Protein AF-A0A1Q9W0T7-F1 (afdb_monomer)

Radius of gyration: 31.35 Å; Cα contacts (8 Å, |Δi|>4): 60; chains: 1; bounding box: 51×37×98 Å

pLDDT: mean 74.62, std 9.48, range [43.16, 89.56]

Solvent-accessible surface area (backbone atoms only — not comparable to full-atom values): 6670 Å² total; per-residue (Å²): 130,84,82,61,65,83,76,39,70,40,49,49,52,24,49,52,24,48,52,51,20,51,52,29,49,50,36,50,74,69,55,76,58,60,66,93,80,31,64,77,86,81,61,36,43,68,57,53,20,52,54,27,43,51,50,25,73,68,44,38,96,64,73,76,58,83,75,45,75,64,54,54,50,52,51,53,60,72,64,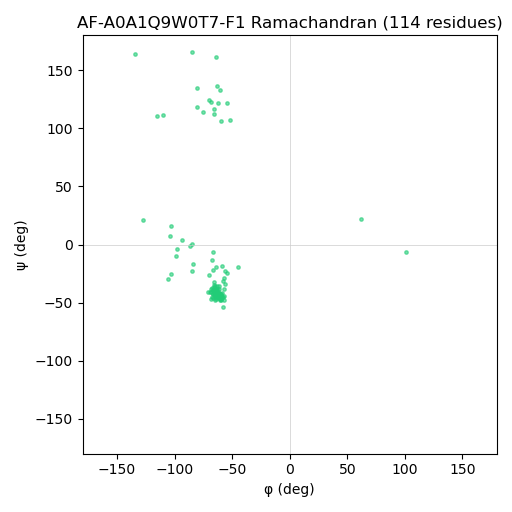54,74,49,75,66,56,51,51,50,53,50,51,53,47,52,53,52,54,51,51,53,54,52,52,52,54,51,52,51,54,52,51,56,68,73,77,108

Secondary structure (DSSP, 8-state):
----GGGSHHHHHHHHHHHHHHHHHHHHHTT-S-GGGS-TTTS-HHHHHHHHHHHHHH--TTTT----HHHHHHHHHHTSPPHHHHHHHHHHHHHHHHHHHHHHHHHHHHHHHH--

Foldseek 3Di:
DPPDCVPDPLVVLLVVLQVLLVVLVVCVVVVVDPCVVPPNPPDRSNVSSVVSNVSSVPRDVCPPPPQDPVNVVVVVVVPDQDPVSVVVVVVVVVVVVVVVVVVVVVVVVVVVVVVD

Sequence (116 aa):
MKDKNFTQGWWIRRAVYAVVTVLLLVAAGFGLINEGQIDAVAASPLLGALVTFLAAAKTNPGSDSTATAADVAAAAQASQPSADDIAQRVVDGINTYGKHAQEAITSVADYYNRNR

Structure (mmCIF, N/CA/C/O backbone):
data_AF-A0A1Q9W0T7-F1
#
_entry.id   AF-A0A1Q9W0T7-F1
#
loop_
_atom_site.group_PDB
_atom_site.id
_atom_site.type_symbol
_atom_site.label_atom_id
_atom_site.label_alt_id
_atom_site.label_comp_id
_atom_site.label_asym_id
_atom_site.label_entity_id
_atom_site.label_seq_id
_atom_site.pdbx_PDB_ins_code
_atom_site.Cartn_x
_atom_site.Cartn_y
_atom_site.Cartn_z
_atom_site.occupancy
_atom_site.B_iso_or_equiv
_atom_site.auth_seq_id
_atom_site.auth_comp_id
_atom_site.auth_asym_id
_atom_site.auth_atom_id
_atom_site.pdbx_PDB_model_num
ATOM 1 N N . MET A 1 1 ? 3.535 -23.071 -7.560 1.00 43.16 1 MET A N 1
ATOM 2 C CA . MET A 1 1 ? 2.364 -22.922 -6.667 1.00 43.16 1 MET A CA 1
ATOM 3 C C . MET A 1 1 ? 2.124 -21.430 -6.515 1.00 43.16 1 MET A C 1
ATOM 5 O O . MET A 1 1 ? 3.084 -20.723 -6.274 1.00 43.16 1 MET A O 1
ATOM 9 N N . LYS A 1 2 ? 0.913 -20.932 -6.795 1.00 50.16 2 LYS A N 1
ATOM 10 C CA . LYS A 1 2 ? 0.582 -19.501 -6.665 1.00 50.16 2 LYS A CA 1
ATOM 11 C C . LYS A 1 2 ? 0.670 -19.149 -5.182 1.00 50.16 2 LYS A C 1
ATOM 13 O O . LYS A 1 2 ? -0.104 -19.721 -4.412 1.00 50.16 2 LYS A O 1
ATOM 18 N N . ASP A 1 3 ? 1.589 -18.270 -4.794 1.00 53.25 3 ASP A N 1
ATOM 19 C CA . ASP A 1 3 ? 1.658 -17.779 -3.421 1.00 53.25 3 ASP A CA 1
ATOM 20 C C . ASP A 1 3 ? 0.328 -17.106 -3.106 1.00 53.25 3 ASP A C 1
ATOM 22 O O . ASP A 1 3 ? -0.051 -16.071 -3.656 1.00 53.25 3 ASP A O 1
ATOM 26 N N . LYS A 1 4 ? -0.465 -17.796 -2.294 1.00 58.41 4 LYS A N 1
ATOM 27 C CA . LYS A 1 4 ? -1.765 -17.328 -1.854 1.00 58.41 4 LYS A CA 1
ATOM 28 C C . LYS A 1 4 ? -1.479 -16.100 -0.992 1.00 58.41 4 LYS A C 1
ATOM 30 O O . LYS A 1 4 ? -0.904 -16.245 0.077 1.00 58.41 4 LYS A O 1
ATOM 35 N N . ASN A 1 5 ? -1.875 -14.9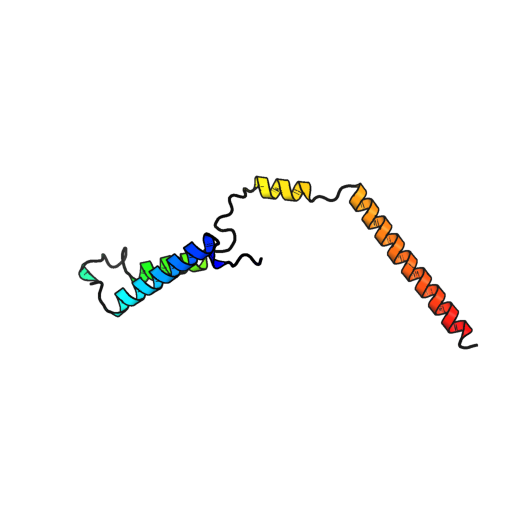09 -1.451 1.00 59.94 5 ASN A N 1
ATOM 36 C CA . ASN A 1 5 ? -1.655 -13.609 -0.785 1.00 59.94 5 ASN A CA 1
ATOM 37 C C . ASN A 1 5 ? -1.957 -13.595 0.735 1.00 59.94 5 ASN A C 1
ATOM 39 O O . ASN A 1 5 ? -1.469 -12.732 1.453 1.00 59.94 5 ASN A O 1
ATOM 43 N N . PHE A 1 6 ? -2.726 -14.572 1.218 1.00 60.09 6 PHE A N 1
ATOM 44 C CA . PHE A 1 6 ? -3.072 -14.847 2.611 1.00 60.09 6 PHE A CA 1
ATOM 45 C C . PHE A 1 6 ? -1.892 -15.110 3.567 1.00 60.09 6 PHE A C 1
ATOM 47 O O . PHE A 1 6 ? -2.085 -14.997 4.773 1.00 60.09 6 PHE A O 1
ATOM 54 N N . THR A 1 7 ? -0.692 -15.445 3.082 1.00 65.06 7 THR A N 1
ATOM 55 C CA . THR A 1 7 ? 0.508 -15.612 3.934 1.00 65.06 7 THR A CA 1
ATOM 56 C C . THR A 1 7 ? 1.423 -14.388 3.971 1.00 65.06 7 THR A C 1
ATOM 58 O O . THR A 1 7 ? 2.410 -14.394 4.703 1.00 65.06 7 THR A O 1
ATOM 61 N N . GLN A 1 8 ? 1.130 -13.329 3.211 1.00 71.44 8 GLN A N 1
ATOM 62 C CA . GLN A 1 8 ? 1.985 -12.141 3.188 1.00 71.44 8 GLN A CA 1
ATOM 63 C C . GLN A 1 8 ? 1.707 -11.229 4.398 1.00 71.44 8 GLN A C 1
ATOM 65 O O . GLN A 1 8 ? 0.555 -10.943 4.724 1.00 71.44 8 GLN A O 1
ATOM 70 N N . GLY A 1 9 ? 2.768 -10.742 5.056 1.00 77.56 9 GLY A N 1
ATOM 71 C CA . GLY A 1 9 ? 2.684 -9.957 6.300 1.00 77.56 9 GLY A CA 1
ATOM 72 C C . GLY A 1 9 ? 1.830 -8.686 6.200 1.00 77.56 9 GLY A C 1
ATOM 73 O O . GLY A 1 9 ? 1.049 -8.390 7.108 1.00 77.56 9 GLY A O 1
ATOM 74 N N . TRP A 1 10 ? 1.888 -7.979 5.067 1.00 77.69 10 TRP A N 1
ATOM 75 C CA . TRP A 1 10 ? 1.040 -6.810 4.805 1.00 77.69 10 TRP A CA 1
ATOM 76 C C . TRP A 1 10 ? -0.450 -7.178 4.754 1.00 77.69 10 TRP A C 1
ATOM 78 O O . TRP A 1 10 ? -1.297 -6.418 5.222 1.00 77.69 10 TRP A O 1
ATOM 88 N N . TRP A 1 11 ? -0.791 -8.360 4.233 1.00 78.94 11 TRP A N 1
ATOM 89 C CA . TRP A 1 11 ? -2.176 -8.818 4.153 1.00 78.94 11 TRP A CA 1
ATOM 90 C C . TRP A 1 11 ? -2.713 -9.162 5.545 1.00 78.94 11 TRP A C 1
ATOM 92 O O . TRP A 1 11 ? -3.824 -8.766 5.893 1.00 78.94 11 TRP A O 1
ATOM 102 N N . ILE A 1 12 ? -1.886 -9.807 6.375 1.00 81.69 12 ILE A N 1
ATOM 103 C CA . ILE A 1 12 ? -2.205 -10.106 7.778 1.00 81.69 12 ILE A CA 1
ATOM 104 C C . ILE A 1 12 ? -2.450 -8.809 8.560 1.00 81.69 12 ILE A C 1
ATOM 106 O O . ILE A 1 12 ? -3.474 -8.688 9.229 1.00 81.69 12 ILE A O 1
ATOM 110 N N . ARG A 1 13 ? -1.573 -7.803 8.433 1.00 79.56 13 ARG A N 1
ATOM 111 C CA . ARG A 1 13 ? -1.763 -6.492 9.084 1.00 79.56 13 ARG A CA 1
ATOM 112 C C . ARG A 1 13 ? -3.055 -5.815 8.646 1.00 79.56 13 ARG A C 1
ATOM 114 O O . ARG A 1 13 ? -3.826 -5.356 9.485 1.00 79.56 13 ARG A O 1
ATOM 121 N N . ARG A 1 14 ? -3.332 -5.813 7.342 1.00 78.12 14 ARG A N 1
ATOM 122 C CA . ARG A 1 14 ? -4.570 -5.263 6.784 1.00 78.12 14 ARG A CA 1
ATOM 123 C C . ARG A 1 14 ? -5.813 -5.966 7.337 1.00 78.12 14 ARG A C 1
ATOM 125 O O . ARG A 1 14 ? -6.780 -5.290 7.679 1.00 78.12 14 ARG A O 1
ATOM 132 N N . ALA A 1 15 ? -5.777 -7.293 7.454 1.00 80.44 15 ALA A N 1
ATOM 133 C CA . ALA A 1 15 ? -6.861 -8.076 8.039 1.00 80.44 15 ALA A CA 1
ATOM 134 C C . ALA A 1 15 ? -7.053 -7.760 9.531 1.00 80.44 15 ALA A C 1
ATOM 136 O O . ALA A 1 15 ? -8.184 -7.545 9.959 1.00 80.44 15 ALA A O 1
ATOM 137 N N . VAL A 1 16 ? -5.968 -7.651 10.308 1.00 86.31 16 VAL A N 1
ATOM 138 C CA . VAL A 1 16 ? -6.027 -7.260 11.727 1.00 86.31 16 VAL A CA 1
ATOM 139 C C . VAL A 1 16 ? -6.657 -5.878 11.887 1.00 86.31 16 VAL A C 1
ATOM 141 O O . VAL A 1 16 ? -7.584 -5.727 12.679 1.00 86.31 16 VAL A O 1
ATOM 144 N N . TYR A 1 17 ? -6.225 -4.885 11.105 1.00 82.88 17 TYR A N 1
ATOM 145 C CA . TYR A 1 17 ? -6.816 -3.549 11.155 1.00 82.88 17 TYR A CA 1
ATOM 146 C C . TYR A 1 17 ? -8.311 -3.566 10.820 1.00 82.88 17 TYR A C 1
ATOM 148 O O . TYR A 1 17 ? -9.093 -2.966 11.550 1.00 82.88 17 TYR A O 1
ATOM 156 N N . ALA A 1 18 ? -8.720 -4.314 9.789 1.00 80.50 18 ALA A N 1
ATOM 157 C CA . ALA A 1 18 ? -10.128 -4.456 9.427 1.00 80.50 18 ALA A CA 1
ATOM 158 C C . ALA A 1 18 ? -10.964 -5.107 10.545 1.00 80.50 18 ALA A C 1
ATOM 160 O O . ALA A 1 18 ? -12.061 -4.637 10.843 1.00 80.50 18 ALA A O 1
ATOM 161 N N . VAL A 1 19 ? -10.442 -6.151 11.200 1.00 87.44 19 VAL A N 1
ATOM 162 C CA . VAL A 1 19 ? -11.117 -6.803 12.336 1.00 87.44 19 VAL A CA 1
ATOM 163 C C . VAL A 1 19 ? -11.269 -5.834 13.508 1.00 87.44 19 VAL A C 1
ATOM 165 O O . VAL A 1 19 ? -12.361 -5.724 14.064 1.00 87.44 19 VAL A O 1
ATOM 168 N N . VAL A 1 20 ? -10.218 -5.085 13.857 1.00 85.19 20 VAL A N 1
ATOM 169 C CA . VAL A 1 20 ? -10.281 -4.090 14.941 1.00 85.19 20 VAL A CA 1
ATOM 170 C C . VAL A 1 20 ? -11.294 -2.987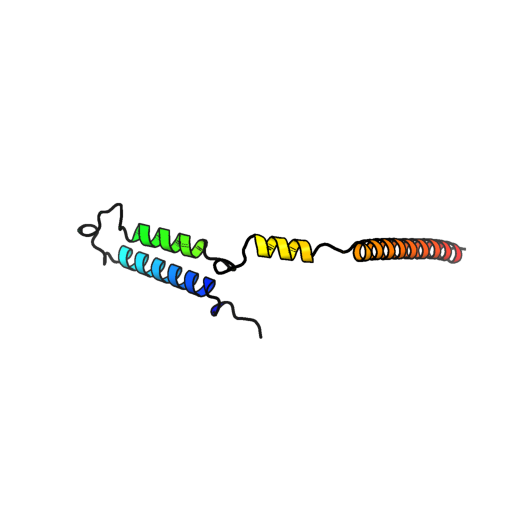 14.621 1.00 85.19 20 VAL A C 1
ATOM 172 O O . VAL A 1 20 ? -12.080 -2.625 15.494 1.00 85.19 20 VAL A O 1
ATOM 175 N N . THR A 1 21 ? -11.348 -2.499 13.377 1.00 80.81 21 THR A N 1
ATOM 176 C CA . THR A 1 21 ? -12.358 -1.518 12.947 1.00 80.81 21 THR A CA 1
ATOM 177 C C . THR A 1 21 ? -13.778 -2.032 13.180 1.00 80.81 21 THR A C 1
ATOM 179 O O . THR A 1 21 ? -14.608 -1.314 13.739 1.00 80.81 21 THR A O 1
ATOM 182 N N . VAL A 1 22 ? -14.063 -3.276 12.780 1.00 85.31 22 VAL A N 1
ATOM 183 C CA . VAL A 1 22 ? -15.391 -3.881 12.960 1.00 85.31 22 VAL A CA 1
ATOM 184 C C . VAL A 1 22 ? -15.727 -4.026 14.443 1.00 85.31 22 VAL A C 1
ATOM 186 O O . VAL A 1 22 ? -16.826 -3.660 14.849 1.00 85.31 22 VAL A O 1
ATOM 189 N N . LEU A 1 23 ? -14.785 -4.496 15.265 1.00 84.25 23 LEU A N 1
ATOM 190 C CA . LEU A 1 23 ? -14.993 -4.629 16.709 1.00 84.25 23 LEU A CA 1
ATOM 191 C C . LEU A 1 23 ? -15.304 -3.284 17.373 1.00 84.25 23 LEU A C 1
ATOM 193 O O . LEU A 1 23 ? -16.219 -3.208 18.190 1.00 84.25 23 LEU A O 1
ATOM 197 N N . LEU A 1 24 ? -14.592 -2.221 16.995 1.00 82.00 24 LEU A N 1
ATOM 198 C CA . LEU A 1 24 ? -14.828 -0.878 17.524 1.00 82.00 24 LEU A CA 1
ATOM 199 C C . LEU A 1 24 ? -16.186 -0.313 17.092 1.00 82.00 24 LEU A C 1
ATOM 201 O O . LEU A 1 24 ? -16.880 0.280 17.916 1.00 82.00 24 LEU A O 1
ATOM 205 N N . LEU A 1 25 ? -16.603 -0.543 15.843 1.00 80.75 25 LEU A N 1
ATOM 206 C CA . LEU A 1 25 ? -17.933 -0.150 15.366 1.00 80.75 25 LEU A CA 1
ATOM 207 C C . LEU A 1 25 ? -19.052 -0.893 16.100 1.00 80.75 25 LEU A C 1
ATOM 209 O O . LEU A 1 25 ? -20.036 -0.272 16.494 1.00 80.75 25 LEU A O 1
ATOM 213 N N . VAL A 1 26 ? -18.898 -2.201 16.315 1.00 83.12 26 VAL A N 1
ATOM 214 C CA . VAL A 1 26 ? -19.865 -3.005 17.077 1.00 83.12 26 VAL A CA 1
ATOM 215 C C . VAL A 1 26 ? -19.924 -2.526 18.527 1.00 83.12 26 VAL A C 1
ATOM 217 O O . VAL A 1 26 ? -21.010 -2.292 19.049 1.00 83.12 26 VAL A O 1
ATOM 220 N N . ALA A 1 27 ? -18.777 -2.311 19.171 1.00 80.31 27 ALA A N 1
ATOM 221 C CA . ALA A 1 27 ? -18.728 -1.837 20.550 1.00 80.31 27 ALA A CA 1
ATOM 222 C C . ALA A 1 27 ? -19.376 -0.451 20.721 1.00 80.31 27 ALA A C 1
ATOM 224 O O . ALA A 1 27 ? -20.089 -0.232 21.702 1.00 80.31 27 ALA A O 1
ATOM 225 N N . ALA A 1 28 ? -19.185 0.450 19.751 1.00 74.12 28 ALA A N 1
ATOM 226 C CA . ALA A 1 28 ? -19.844 1.753 19.727 1.00 74.12 28 ALA A CA 1
ATOM 227 C C . ALA A 1 28 ? -21.359 1.626 19.491 1.00 74.12 28 ALA A C 1
ATOM 229 O O . ALA A 1 28 ? -22.147 2.213 20.224 1.00 74.12 28 ALA A O 1
ATOM 230 N N . GLY A 1 29 ? -21.776 0.825 18.505 1.00 76.31 29 GLY A N 1
ATOM 231 C CA . GLY A 1 29 ? -23.184 0.667 18.131 1.00 76.31 29 GLY A CA 1
ATOM 232 C C . GLY A 1 29 ? -24.046 -0.000 19.207 1.00 76.31 29 GLY A C 1
ATOM 233 O O . GLY A 1 29 ? -25.215 0.344 19.349 1.00 76.31 29 GLY A O 1
ATOM 234 N N . PHE A 1 30 ? -23.474 -0.916 19.993 1.00 80.69 30 PHE A N 1
ATOM 235 C CA . PHE A 1 30 ? -24.161 -1.554 21.123 1.00 80.69 30 PHE A CA 1
ATOM 236 C C . PHE A 1 30 ? -24.062 -0.758 22.433 1.00 80.69 30 PHE A C 1
ATOM 238 O O . PHE A 1 30 ? -24.595 -1.204 23.448 1.00 80.69 30 PHE A O 1
ATOM 245 N N . GLY A 1 31 ? -23.373 0.391 22.445 1.00 68.31 31 GLY A N 1
ATOM 246 C CA . GLY A 1 31 ? -23.185 1.186 23.662 1.00 68.31 31 GLY A CA 1
ATOM 247 C C . GLY A 1 31 ? -22.411 0.447 24.760 1.00 68.31 31 GLY A C 1
ATOM 248 O O . GLY A 1 31 ? -22.517 0.799 25.932 1.00 68.31 31 GLY A O 1
ATOM 249 N N . LEU A 1 32 ? -21.627 -0.579 24.396 1.00 68.69 32 LEU A N 1
ATOM 250 C CA . LEU A 1 32 ? -20.764 -1.327 25.323 1.00 68.69 32 LEU A CA 1
ATOM 251 C C . LEU A 1 32 ? -19.662 -0.438 25.913 1.00 68.69 32 LEU A C 1
ATOM 253 O O . LEU A 1 32 ? -19.071 -0.768 26.939 1.00 68.69 32 LEU A O 1
ATOM 257 N N . ILE A 1 33 ? -19.390 0.685 25.252 1.00 65.00 33 ILE A N 1
ATOM 258 C CA . ILE A 1 33 ? -18.429 1.689 25.668 1.00 65.00 33 ILE A CA 1
ATOM 259 C C . ILE A 1 33 ? -19.208 2.934 26.090 1.00 65.00 33 ILE A C 1
ATOM 261 O O . ILE A 1 33 ? -19.834 3.593 25.264 1.00 65.00 33 ILE A O 1
ATOM 265 N N . ASN A 1 34 ? -19.179 3.237 27.387 1.00 59.81 34 ASN A N 1
ATOM 266 C CA . ASN A 1 34 ? -19.865 4.394 27.946 1.00 59.81 34 ASN A CA 1
ATOM 267 C C . ASN A 1 34 ? -19.014 5.652 27.713 1.00 59.81 34 ASN A C 1
ATOM 269 O O . ASN A 1 34 ? -17.891 5.747 28.212 1.00 59.81 34 ASN A O 1
ATOM 273 N N . GLU A 1 35 ? -19.555 6.613 26.963 1.00 55.53 35 GLU A N 1
ATOM 274 C CA . GLU A 1 35 ? -18.900 7.882 26.613 1.00 55.53 35 GLU A CA 1
ATOM 275 C C . GLU A 1 35 ? -18.419 8.656 27.853 1.00 55.53 35 GLU A C 1
ATOM 277 O O . GLU A 1 35 ? -17.433 9.376 27.779 1.00 55.53 35 GLU A O 1
ATOM 282 N N . GLY A 1 36 ? -19.027 8.438 29.027 1.00 56.97 36 GLY A N 1
ATOM 283 C CA . GLY A 1 36 ? -18.597 9.054 30.288 1.00 56.97 36 GLY A CA 1
ATOM 284 C C . GLY A 1 36 ? -17.236 8.589 30.834 1.00 56.97 36 GLY A C 1
ATOM 285 O O . GLY A 1 36 ? -16.707 9.229 31.738 1.00 56.97 36 GLY A O 1
ATOM 286 N N . GLN A 1 37 ? -16.658 7.496 30.319 1.00 55.91 37 GLN A N 1
ATOM 287 C CA . GLN A 1 37 ? -15.311 7.024 30.695 1.00 55.91 37 GLN A CA 1
ATOM 288 C C . GLN A 1 37 ? -14.226 7.443 29.697 1.00 55.91 37 GLN A C 1
ATOM 290 O O . GLN A 1 37 ? -13.036 7.262 29.955 1.00 55.91 37 GLN A O 1
ATOM 295 N N . ILE A 1 38 ? -14.636 7.980 28.553 1.00 55.09 38 ILE A N 1
ATOM 296 C CA . ILE A 1 38 ? -13.768 8.296 27.435 1.00 55.09 38 ILE A CA 1
ATOM 297 C C . ILE A 1 38 ? -13.793 9.803 27.278 1.00 55.09 38 ILE A C 1
ATOM 299 O O . ILE A 1 38 ? -14.805 10.360 26.875 1.00 55.09 38 ILE A O 1
ATOM 303 N N . ASP A 1 39 ? -12.679 10.464 27.582 1.00 61.38 39 ASP A N 1
ATOM 304 C CA . ASP A 1 39 ? -12.493 11.864 27.209 1.00 61.38 39 ASP A CA 1
ATOM 305 C C . ASP A 1 39 ? -12.777 11.993 25.700 1.00 61.38 39 ASP A C 1
ATOM 307 O O . ASP A 1 39 ? -12.052 11.442 24.859 1.00 61.38 39 ASP A O 1
ATOM 311 N N . ALA A 1 40 ? -13.929 12.594 25.379 1.00 54.34 40 ALA A N 1
ATOM 312 C CA . ALA A 1 40 ? -14.728 12.299 24.183 1.00 54.34 40 ALA A CA 1
ATOM 313 C C . ALA A 1 40 ? -14.043 12.686 22.861 1.00 54.34 40 ALA A C 1
ATOM 315 O O . ALA A 1 40 ? -14.518 12.352 21.774 1.00 54.34 40 ALA A O 1
ATOM 316 N N . VAL A 1 41 ? -12.896 13.357 22.951 1.00 50.62 41 VAL A N 1
ATOM 317 C CA . VAL A 1 41 ? -12.111 13.836 21.815 1.00 50.62 41 VAL A CA 1
ATOM 318 C C . VAL A 1 41 ? -10.877 12.964 21.545 1.00 50.62 41 VAL A C 1
ATOM 320 O O . VAL A 1 41 ? -10.437 12.896 20.400 1.00 50.62 41 VAL A O 1
ATOM 323 N N . ALA A 1 42 ? -10.331 12.255 22.541 1.00 57.12 42 ALA A N 1
ATOM 324 C CA . ALA A 1 42 ? -9.050 11.548 22.399 1.00 57.12 42 ALA A CA 1
ATOM 325 C C . ALA A 1 42 ? -9.174 10.022 22.265 1.00 57.12 42 ALA A C 1
ATOM 327 O O . ALA A 1 42 ? -8.333 9.398 21.620 1.00 57.12 42 ALA A O 1
ATOM 328 N N . ALA A 1 43 ? -10.207 9.410 22.848 1.00 62.38 43 ALA A N 1
ATOM 329 C CA . ALA A 1 43 ? -10.304 7.951 22.939 1.00 62.38 43 ALA A CA 1
ATOM 330 C C . ALA A 1 43 ? -11.629 7.383 22.401 1.00 62.38 43 ALA A C 1
ATOM 332 O O . ALA A 1 43 ? -12.007 6.263 22.741 1.00 62.38 43 ALA A O 1
ATOM 333 N N . SER A 1 44 ? -12.345 8.128 21.547 1.00 70.06 44 SER A N 1
ATOM 334 C CA . SER A 1 44 ? -13.638 7.661 21.041 1.00 70.06 44 SER A CA 1
ATOM 335 C C . SER A 1 44 ? -13.488 6.376 20.202 1.00 70.06 44 SER A C 1
ATOM 337 O O . SER A 1 44 ? -12.594 6.278 19.351 1.00 70.06 44 SER A O 1
ATOM 339 N N . PRO A 1 45 ? -14.371 5.378 20.386 1.00 70.00 45 PRO A N 1
ATOM 340 C CA . PRO A 1 45 ? -14.357 4.149 19.588 1.00 70.00 45 PRO A CA 1
ATOM 341 C C . PRO A 1 45 ? -14.504 4.425 18.090 1.00 70.00 45 PRO A C 1
ATOM 343 O O . PRO A 1 45 ? -13.928 3.721 17.262 1.00 70.00 45 PRO A O 1
ATOM 346 N N . LEU A 1 46 ? -15.229 5.494 17.746 1.00 73.44 46 LEU A N 1
ATOM 347 C CA . LEU A 1 46 ? -15.401 5.961 16.376 1.00 73.44 46 LEU A CA 1
ATOM 348 C C . LEU A 1 46 ? -14.074 6.449 15.772 1.00 73.44 46 LEU A C 1
ATOM 350 O O . LEU A 1 46 ? -13.748 6.094 14.640 1.00 73.44 46 LEU A O 1
ATOM 354 N N . LEU A 1 47 ? -13.279 7.215 16.530 1.00 78.00 47 LEU A N 1
ATOM 355 C CA . LEU A 1 47 ? -11.937 7.634 16.115 1.00 78.00 47 LEU A CA 1
ATOM 356 C C . LEU A 1 47 ? -11.006 6.431 15.965 1.00 78.00 47 LEU A C 1
ATOM 358 O O . LEU A 1 47 ? -10.297 6.332 14.965 1.00 78.00 47 LEU A O 1
ATOM 362 N N . GLY A 1 48 ? -11.052 5.479 16.899 1.00 77.19 48 GLY A N 1
ATOM 363 C CA . GLY A 1 48 ? -10.294 4.233 16.783 1.00 77.19 48 GLY A CA 1
ATOM 364 C C . GLY A 1 48 ? -10.664 3.440 15.522 1.00 77.19 48 GLY A C 1
ATOM 365 O O . GLY A 1 48 ? -9.780 2.950 14.813 1.00 77.19 48 GLY A O 1
ATOM 366 N N . ALA A 1 49 ? -11.956 3.364 15.188 1.00 76.94 49 ALA A N 1
ATOM 367 C CA . ALA A 1 49 ? -12.436 2.718 13.970 1.00 76.94 49 ALA A CA 1
ATOM 368 C C . ALA A 1 49 ? -11.939 3.445 12.709 1.00 76.94 49 ALA A C 1
ATOM 370 O O . ALA A 1 49 ? -11.436 2.803 11.790 1.00 76.94 49 ALA A O 1
ATOM 371 N N . LEU A 1 50 ? -11.996 4.780 12.680 1.00 80.25 50 LEU A N 1
ATOM 372 C CA . LEU A 1 50 ? -11.501 5.581 11.557 1.00 80.25 50 LEU A CA 1
ATOM 373 C C . LEU A 1 50 ? -9.989 5.429 11.350 1.00 80.25 50 LEU A C 1
ATOM 375 O O . LEU A 1 50 ? -9.542 5.230 10.220 1.00 80.25 50 LEU A O 1
ATOM 379 N N . VAL A 1 51 ? -9.196 5.481 12.423 1.00 81.56 51 VAL A N 1
ATOM 380 C CA . VAL A 1 51 ? -7.732 5.340 12.353 1.00 81.56 51 VAL A CA 1
ATOM 381 C C . VAL A 1 51 ? -7.340 3.946 11.867 1.00 81.56 51 VAL A C 1
ATOM 383 O O . VAL A 1 51 ? -6.500 3.813 10.975 1.00 81.56 51 VAL A O 1
ATOM 386 N N . THR A 1 52 ? -7.969 2.901 12.407 1.00 79.94 52 THR A N 1
ATOM 387 C CA . THR A 1 52 ? -7.694 1.513 12.001 1.00 79.94 52 THR A CA 1
ATOM 388 C C . THR A 1 52 ? -8.151 1.238 10.571 1.00 79.94 52 THR A C 1
ATOM 390 O O . THR A 1 52 ? -7.423 0.602 9.811 1.00 79.94 52 THR A O 1
ATOM 393 N N . PHE A 1 53 ? -9.275 1.812 10.145 1.00 76.94 53 PHE A N 1
ATOM 394 C CA . PHE A 1 53 ? -9.722 1.733 8.759 1.00 76.94 53 PHE A CA 1
ATOM 395 C C . PHE A 1 53 ? -8.736 2.412 7.801 1.00 76.94 53 PHE A C 1
ATOM 397 O O . PHE A 1 53 ? -8.374 1.847 6.766 1.00 76.94 53 PHE A O 1
ATOM 404 N N . LEU A 1 54 ? -8.239 3.598 8.163 1.00 78.62 54 LEU A N 1
ATOM 405 C CA . LEU A 1 54 ? -7.251 4.320 7.363 1.00 78.62 54 LEU A CA 1
ATOM 406 C C . LEU A 1 54 ? -5.924 3.548 7.275 1.00 78.62 54 LEU A C 1
ATOM 408 O O . LEU A 1 54 ? -5.315 3.481 6.204 1.00 78.62 54 LEU A O 1
ATOM 412 N N . ALA A 1 55 ? -5.503 2.914 8.374 1.00 78.88 55 ALA A N 1
ATOM 413 C CA . ALA A 1 55 ? -4.341 2.029 8.401 1.00 78.88 55 ALA A CA 1
ATOM 414 C C . ALA A 1 55 ? -4.536 0.807 7.486 1.00 78.88 55 ALA A C 1
ATOM 416 O O . ALA A 1 55 ? -3.642 0.474 6.703 1.00 78.88 55 ALA A O 1
ATOM 417 N N . ALA A 1 56 ? -5.717 0.183 7.501 1.00 75.12 56 ALA A N 1
ATOM 418 C CA . ALA A 1 56 ? -6.055 -0.917 6.598 1.00 75.12 56 ALA A CA 1
ATOM 419 C C . ALA A 1 56 ? -6.018 -0.479 5.124 1.00 75.12 56 ALA A C 1
ATOM 421 O O . ALA A 1 56 ? -5.455 -1.181 4.282 1.00 75.12 56 ALA A O 1
ATOM 422 N N . ALA A 1 57 ? -6.571 0.697 4.812 1.00 76.69 57 ALA A N 1
ATOM 423 C CA . ALA A 1 57 ? -6.593 1.248 3.460 1.00 76.69 57 ALA A CA 1
ATOM 424 C C . ALA A 1 57 ? -5.184 1.567 2.930 1.00 76.69 57 ALA A C 1
ATOM 426 O O . ALA A 1 57 ? -4.908 1.370 1.745 1.00 76.69 57 ALA A O 1
ATOM 427 N N . LYS A 1 58 ? -4.278 2.025 3.804 1.00 80.31 58 LYS A N 1
ATOM 428 C CA . LYS A 1 58 ? -2.885 2.329 3.444 1.00 80.31 58 LYS A CA 1
ATOM 429 C C . LYS A 1 58 ? -1.943 1.129 3.453 1.00 80.31 58 LYS A C 1
ATOM 431 O O . LYS A 1 58 ? -0.876 1.215 2.848 1.00 80.31 58 LYS A O 1
ATOM 436 N N . THR A 1 59 ? -2.323 0.020 4.082 1.00 78.69 59 THR A N 1
ATOM 437 C CA . THR A 1 59 ? -1.517 -1.204 4.078 1.00 78.69 59 THR A CA 1
ATOM 438 C C . THR A 1 59 ? -1.635 -1.898 2.722 1.00 78.69 59 THR A C 1
ATOM 440 O O . THR A 1 59 ? -2.710 -2.370 2.339 1.00 78.69 59 THR A O 1
ATOM 443 N N . ASN A 1 60 ? -0.523 -1.959 1.991 1.00 76.50 60 ASN A N 1
ATOM 444 C CA . ASN A 1 60 ? -0.472 -2.425 0.606 1.00 76.50 60 ASN A CA 1
ATOM 445 C C . ASN A 1 60 ? 0.705 -3.395 0.380 1.00 76.50 60 ASN A C 1
ATOM 447 O O . ASN A 1 60 ? 1.625 -3.439 1.205 1.00 76.50 60 ASN A O 1
ATOM 451 N N . PRO A 1 61 ? 0.703 -4.166 -0.727 1.00 63.41 61 PRO A N 1
ATOM 452 C CA . PRO A 1 61 ? 1.855 -4.973 -1.120 1.00 63.41 61 PRO A CA 1
ATOM 453 C C . PRO A 1 61 ? 3.104 -4.088 -1.210 1.00 63.41 61 PRO A C 1
ATOM 455 O O . PRO A 1 61 ? 3.102 -3.092 -1.928 1.00 63.41 61 PRO A O 1
ATOM 458 N N . GLY A 1 62 ? 4.147 -4.418 -0.447 1.00 66.56 62 GLY A N 1
ATOM 459 C CA . GLY A 1 62 ? 5.363 -3.602 -0.343 1.00 66.56 62 GLY A CA 1
ATOM 460 C C . GLY A 1 62 ? 5.465 -2.722 0.908 1.00 66.56 62 GLY A C 1
ATOM 461 O O . GLY A 1 62 ? 6.547 -2.204 1.161 1.00 66.56 62 GLY A O 1
ATOM 462 N N . SER A 1 63 ? 4.425 -2.629 1.754 1.00 64.81 63 SER A N 1
ATOM 463 C CA . SER A 1 63 ? 4.537 -2.010 3.096 1.00 64.81 63 SER A CA 1
ATOM 464 C C . SER A 1 63 ? 5.621 -2.649 3.972 1.00 64.81 63 SER A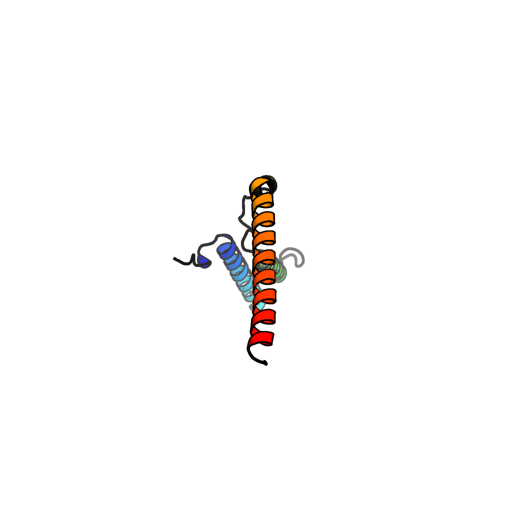 C 1
ATOM 466 O O . SER A 1 63 ? 6.114 -2.010 4.897 1.00 64.81 63 SER A O 1
ATOM 468 N N . ASP A 1 64 ? 5.987 -3.894 3.667 1.00 63.41 64 ASP A N 1
ATOM 469 C CA . ASP A 1 64 ? 6.970 -4.690 4.405 1.00 63.41 64 ASP A CA 1
ATOM 470 C C . ASP A 1 64 ? 8.315 -4.770 3.666 1.00 63.41 64 ASP A C 1
ATOM 472 O O . ASP A 1 64 ? 9.194 -5.534 4.057 1.00 63.41 64 ASP A O 1
ATOM 476 N N . SER A 1 65 ? 8.469 -4.021 2.569 1.00 65.19 65 SER A N 1
ATOM 477 C CA . SER A 1 65 ? 9.706 -4.004 1.797 1.00 65.19 65 SER A CA 1
ATOM 478 C C . SER A 1 65 ? 10.815 -3.335 2.603 1.00 65.19 65 SER A C 1
ATOM 480 O O . SER A 1 65 ? 10.697 -2.176 2.995 1.00 65.19 65 SER A O 1
ATOM 482 N N . THR A 1 66 ? 11.916 -4.053 2.814 1.00 71.44 66 THR A N 1
ATOM 483 C CA . THR A 1 66 ? 13.159 -3.493 3.364 1.00 71.44 66 THR A CA 1
ATOM 484 C C . THR A 1 66 ? 14.034 -2.864 2.284 1.00 71.44 66 THR A C 1
ATOM 486 O O . THR A 1 66 ? 15.127 -2.400 2.596 1.00 71.44 66 THR A O 1
ATOM 489 N N . ALA A 1 67 ? 13.590 -2.885 1.020 1.00 72.69 67 ALA A N 1
ATOM 490 C CA . ALA A 1 67 ? 14.345 -2.320 -0.086 1.00 72.69 67 ALA A CA 1
ATOM 491 C C . ALA A 1 67 ? 14.531 -0.819 0.138 1.00 72.69 67 ALA A C 1
ATOM 493 O O . ALA A 1 67 ? 13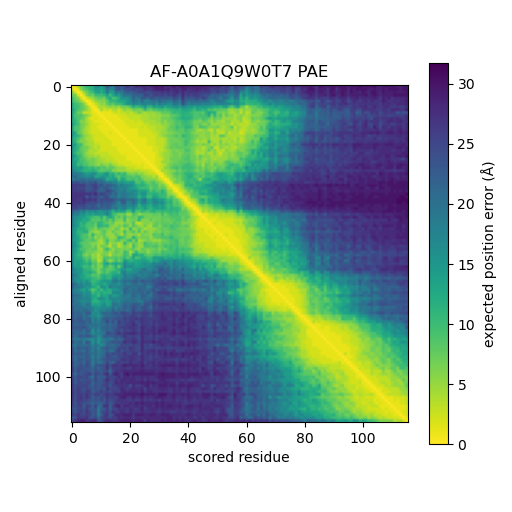.575 -0.053 0.285 1.00 72.69 67 ALA A O 1
ATOM 494 N N . THR A 1 68 ? 15.787 -0.414 0.174 1.00 70.38 68 THR A N 1
ATOM 495 C CA . THR A 1 68 ? 16.202 0.969 0.334 1.00 70.38 68 THR A CA 1
ATOM 496 C C . THR A 1 68 ? 16.225 1.675 -1.019 1.00 70.38 68 THR A C 1
ATOM 498 O O . THR A 1 68 ? 16.229 1.051 -2.082 1.00 70.38 68 THR A O 1
ATOM 501 N N . ALA A 1 69 ? 16.298 3.008 -1.004 1.00 75.44 69 ALA A N 1
ATOM 502 C CA . ALA A 1 69 ? 16.513 3.777 -2.230 1.00 75.44 69 ALA A CA 1
ATOM 503 C C . ALA A 1 69 ? 17.810 3.363 -2.958 1.00 75.44 69 ALA A C 1
ATOM 505 O O . ALA A 1 69 ? 17.872 3.433 -4.184 1.00 75.44 69 ALA A O 1
ATOM 506 N N . ALA A 1 70 ? 18.819 2.888 -2.217 1.00 70.38 70 ALA A N 1
ATOM 507 C CA . ALA A 1 70 ? 20.061 2.375 -2.782 1.00 70.38 70 ALA A CA 1
ATOM 508 C C . ALA A 1 70 ? 19.846 1.063 -3.553 1.00 70.38 70 ALA A C 1
ATOM 510 O O . ALA A 1 70 ? 20.415 0.905 -4.628 1.00 70.38 70 ALA A O 1
ATOM 511 N N . ASP A 1 71 ? 18.974 0.174 -3.070 1.00 75.81 71 ASP A N 1
ATOM 512 C CA . ASP A 1 71 ? 18.646 -1.081 -3.760 1.00 75.81 71 ASP A CA 1
ATOM 513 C C . ASP A 1 71 ? 17.901 -0.817 -5.075 1.00 75.81 71 ASP A C 1
ATOM 515 O O . ASP A 1 71 ? 18.185 -1.438 -6.100 1.00 75.81 71 ASP A O 1
ATOM 519 N N . VAL A 1 72 ? 16.993 0.166 -5.076 1.00 77.62 72 VAL A N 1
ATOM 520 C CA . VAL A 1 72 ? 16.294 0.610 -6.294 1.00 77.62 72 VAL A CA 1
ATOM 521 C C . VAL A 1 72 ? 17.274 1.238 -7.288 1.00 77.62 72 VAL A C 1
ATOM 523 O O . VAL A 1 72 ? 17.215 0.939 -8.481 1.00 77.62 72 VAL A O 1
ATOM 526 N N . ALA A 1 73 ? 18.202 2.073 -6.814 1.00 74.62 73 ALA A N 1
ATOM 527 C CA . AL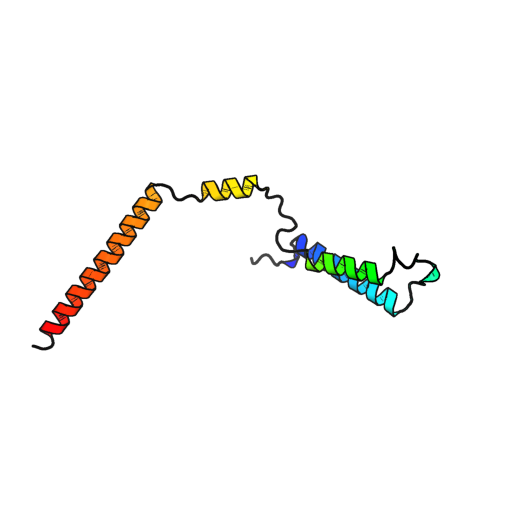A A 1 73 ? 19.224 2.686 -7.658 1.00 74.62 73 ALA A CA 1
ATOM 528 C C . ALA A 1 73 ? 20.197 1.647 -8.242 1.00 74.62 73 ALA A C 1
ATOM 530 O O . ALA A 1 73 ? 20.519 1.713 -9.428 1.00 74.62 73 ALA A O 1
ATOM 531 N N . ALA A 1 74 ? 20.615 0.660 -7.447 1.00 75.38 74 ALA A N 1
ATOM 532 C CA . ALA A 1 74 ? 21.477 -0.429 -7.894 1.00 75.38 74 ALA A CA 1
ATOM 533 C C . ALA A 1 74 ? 20.781 -1.306 -8.947 1.00 75.38 74 ALA A C 1
ATOM 535 O O . ALA A 1 74 ? 21.376 -1.617 -9.977 1.00 75.38 74 ALA A O 1
ATOM 536 N N . ALA A 1 75 ? 19.501 -1.640 -8.748 1.00 76.69 75 ALA A N 1
ATOM 537 C CA . ALA A 1 75 ? 18.714 -2.374 -9.738 1.00 76.69 75 ALA A CA 1
ATOM 538 C C . ALA A 1 75 ? 18.521 -1.574 -11.040 1.00 76.69 75 ALA A C 1
ATOM 540 O O . ALA A 1 75 ? 18.599 -2.141 -12.131 1.00 76.69 75 ALA A O 1
ATOM 541 N N . ALA A 1 76 ? 18.315 -0.257 -10.945 1.00 76.56 76 ALA A N 1
ATOM 542 C CA . ALA A 1 76 ? 18.204 0.619 -12.109 1.00 76.56 76 ALA A CA 1
ATOM 543 C C . ALA A 1 76 ? 19.521 0.711 -12.897 1.00 76.56 76 ALA A C 1
ATOM 545 O O . ALA A 1 76 ? 19.498 0.685 -14.126 1.00 76.56 76 ALA A O 1
ATOM 546 N N . GLN A 1 77 ? 20.663 0.764 -12.206 1.00 72.69 77 GLN A N 1
ATOM 547 C CA . GLN A 1 77 ? 21.987 0.741 -12.836 1.00 72.69 77 GLN A CA 1
ATOM 548 C C . GLN A 1 77 ? 22.299 -0.619 -13.470 1.00 72.69 77 GLN A C 1
ATOM 550 O O . GLN A 1 77 ? 22.793 -0.664 -14.591 1.00 72.69 77 GLN A O 1
ATOM 555 N N . ALA A 1 78 ? 21.940 -1.722 -12.809 1.00 74.69 78 ALA A N 1
ATOM 556 C CA . ALA A 1 78 ? 22.092 -3.072 -13.355 1.00 74.69 78 ALA A CA 1
ATOM 557 C C . ALA A 1 78 ? 21.179 -3.344 -14.567 1.00 74.69 78 ALA A C 1
ATOM 559 O O . ALA A 1 78 ? 21.461 -4.236 -15.360 1.00 74.69 78 ALA A O 1
ATOM 560 N N . SER A 1 79 ? 20.096 -2.576 -14.714 1.00 70.56 79 SER A N 1
ATOM 561 C CA . SER A 1 79 ? 19.154 -2.675 -15.836 1.00 70.56 79 SER A CA 1
ATOM 562 C C . SER A 1 79 ? 19.480 -1.717 -16.987 1.00 70.56 79 SER A C 1
ATOM 564 O O . SER A 1 79 ? 18.702 -1.636 -17.941 1.00 70.56 79 SER A O 1
ATOM 566 N N . GLN A 1 80 ? 20.584 -0.962 -16.915 1.00 76.38 80 GLN A N 1
ATOM 567 C CA . GLN A 1 80 ? 20.996 -0.147 -18.051 1.00 76.38 80 GLN A CA 1
ATOM 568 C C . GLN A 1 80 ? 21.484 -1.060 -19.181 1.00 76.38 80 GLN A C 1
ATOM 570 O O . GLN A 1 80 ? 22.377 -1.877 -18.952 1.00 76.38 80 GLN A O 1
ATOM 575 N N . PRO A 1 81 ? 20.908 -0.944 -20.392 1.00 74.31 81 PRO A N 1
ATOM 576 C CA . PRO A 1 81 ? 21.381 -1.715 -21.528 1.00 74.31 81 PRO A CA 1
ATOM 577 C C . PRO A 1 81 ? 22.839 -1.348 -21.793 1.00 74.31 81 PRO A C 1
ATOM 579 O O . PRO A 1 81 ? 23.199 -0.166 -21.810 1.00 74.31 81 PRO A O 1
ATOM 582 N N . SER A 1 82 ? 23.676 -2.361 -21.986 1.00 80.88 82 SER A N 1
ATOM 583 C CA . SER A 1 82 ? 25.063 -2.144 -22.377 1.00 80.88 82 SER A CA 1
ATOM 584 C C . SER A 1 82 ? 25.129 -1.483 -23.760 1.00 80.88 82 SER A C 1
ATOM 586 O O . SER A 1 82 ? 24.167 -1.511 -24.534 1.00 80.88 82 SER A O 1
ATOM 588 N N . ALA A 1 83 ? 26.273 -0.883 -24.099 1.00 77.25 83 ALA A N 1
ATOM 589 C CA . ALA A 1 83 ? 26.483 -0.339 -25.443 1.00 77.25 83 ALA A CA 1
ATOM 590 C C . ALA A 1 83 ? 26.278 -1.414 -26.529 1.00 77.25 83 ALA A C 1
ATOM 592 O O . ALA A 1 83 ? 25.732 -1.114 -27.591 1.00 77.25 83 ALA A O 1
ATOM 593 N N . ASP A 1 84 ? 26.631 -2.665 -26.221 1.00 82.12 84 ASP A N 1
ATOM 594 C CA . ASP A 1 84 ? 26.438 -3.816 -27.101 1.00 82.12 84 ASP A CA 1
ATOM 595 C C . ASP A 1 84 ? 24.951 -4.169 -27.268 1.00 82.12 84 ASP A C 1
ATOM 597 O O . ASP A 1 84 ? 24.505 -4.390 -28.394 1.00 82.12 84 ASP A O 1
ATOM 601 N N . ASP A 1 85 ? 24.150 -4.111 -26.196 1.00 82.25 85 ASP A N 1
ATOM 602 C CA . ASP A 1 85 ? 22.692 -4.310 -26.271 1.00 82.25 85 ASP A CA 1
ATOM 603 C C . ASP A 1 85 ? 22.015 -3.234 -27.131 1.00 82.25 85 ASP A C 1
ATOM 605 O O . ASP A 1 85 ? 21.068 -3.508 -27.874 1.00 82.25 85 ASP A O 1
ATOM 609 N N . ILE A 1 86 ? 22.486 -1.987 -27.031 1.00 82.88 86 ILE A N 1
ATOM 610 C CA . ILE A 1 86 ? 21.986 -0.878 -27.850 1.00 82.88 86 ILE A CA 1
ATOM 611 C C . ILE A 1 86 ? 22.365 -1.109 -29.315 1.00 82.88 86 ILE A C 1
ATOM 613 O O . ILE A 1 86 ? 21.508 -0.980 -30.192 1.00 82.88 86 ILE A O 1
ATOM 617 N N . ALA A 1 87 ? 23.615 -1.490 -29.586 1.00 83.50 87 ALA A N 1
ATOM 618 C CA . ALA A 1 87 ? 24.083 -1.789 -30.933 1.00 83.50 87 ALA A CA 1
ATOM 619 C C . ALA A 1 87 ? 23.287 -2.942 -31.565 1.00 83.50 87 ALA A C 1
ATOM 621 O O . ALA A 1 87 ? 22.827 -2.813 -32.700 1.00 83.50 87 ALA A O 1
ATOM 622 N N . GLN A 1 88 ? 23.034 -4.022 -30.820 1.00 87.25 88 GLN A N 1
ATOM 623 C CA . GLN A 1 88 ? 22.203 -5.135 -31.282 1.00 87.25 88 GLN A CA 1
ATOM 624 C C . GLN A 1 88 ? 20.770 -4.704 -31.585 1.00 87.25 88 GLN A C 1
ATOM 626 O O . GLN A 1 88 ? 20.267 -5.013 -32.659 1.00 87.25 88 GLN A O 1
ATOM 631 N N . ARG A 1 89 ? 20.134 -3.904 -30.721 1.00 84.06 89 ARG A N 1
ATOM 632 C CA . ARG A 1 89 ? 18.778 -3.387 -30.986 1.00 84.06 89 ARG A CA 1
ATOM 633 C C . ARG A 1 89 ? 18.709 -2.512 -32.238 1.00 84.06 89 ARG A C 1
ATOM 635 O O . ARG A 1 89 ? 17.705 -2.546 -32.949 1.00 84.06 89 ARG A O 1
ATOM 642 N N . VAL A 1 90 ? 19.755 -1.734 -32.520 1.00 85.44 90 VAL A N 1
ATOM 643 C CA . VAL A 1 90 ? 19.849 -0.938 -33.754 1.00 85.44 90 VAL A CA 1
ATOM 644 C C . VAL A 1 90 ? 19.996 -1.849 -34.973 1.00 85.44 90 VAL A C 1
ATOM 646 O O . VAL A 1 90 ? 19.285 -1.657 -35.958 1.00 85.44 90 VAL A O 1
ATOM 649 N N . VAL A 1 91 ? 20.865 -2.859 -34.901 1.00 87.31 91 VAL A N 1
ATOM 650 C CA . VAL A 1 91 ? 21.060 -3.845 -35.976 1.00 87.31 91 VAL A CA 1
ATOM 651 C C . VAL A 1 91 ? 19.773 -4.628 -36.248 1.00 87.31 91 VAL A C 1
ATOM 653 O O . VAL A 1 91 ? 19.355 -4.733 -37.400 1.00 87.31 91 VAL A O 1
ATOM 656 N N . ASP A 1 92 ? 19.095 -5.108 -35.207 1.00 87.44 92 ASP A N 1
ATOM 657 C CA . ASP A 1 92 ? 17.819 -5.820 -35.318 1.00 87.44 92 ASP A CA 1
ATOM 658 C C . ASP A 1 92 ? 16.729 -4.931 -35.923 1.00 87.44 92 ASP A C 1
ATOM 660 O O . ASP A 1 92 ? 15.967 -5.372 -36.789 1.00 87.44 92 ASP A O 1
ATOM 664 N N . GLY A 1 93 ? 16.694 -3.654 -35.528 1.00 83.44 93 GLY A N 1
ATOM 665 C CA . GLY A 1 93 ? 15.826 -2.650 -36.131 1.00 83.44 93 GLY A CA 1
ATOM 666 C C . GLY A 1 93 ? 16.084 -2.509 -37.631 1.00 83.44 93 GLY A C 1
ATOM 667 O O . GLY A 1 93 ? 15.163 -2.681 -38.428 1.00 83.44 93 GLY A O 1
ATOM 668 N N . ILE A 1 94 ? 17.336 -2.264 -38.031 1.00 84.94 94 ILE A N 1
ATOM 669 C CA . ILE A 1 94 ? 17.733 -2.113 -39.442 1.00 84.94 94 ILE A CA 1
ATOM 670 C C . ILE A 1 94 ? 17.372 -3.362 -40.255 1.00 84.94 94 ILE A C 1
ATOM 672 O O . ILE A 1 94 ? 16.788 -3.241 -41.332 1.00 84.94 94 ILE A O 1
ATOM 676 N N . ASN A 1 95 ? 17.656 -4.556 -39.732 1.00 87.75 95 ASN A N 1
ATOM 677 C CA . ASN A 1 95 ? 17.343 -5.820 -40.399 1.00 87.75 95 ASN A CA 1
ATOM 678 C C . ASN A 1 95 ? 15.832 -6.021 -40.572 1.00 87.75 95 ASN A C 1
ATOM 680 O O . ASN A 1 95 ? 15.381 -6.481 -41.623 1.00 87.75 95 ASN A O 1
ATOM 684 N N . THR A 1 96 ? 15.041 -5.632 -39.571 1.00 89.56 96 THR A N 1
ATOM 685 C CA . THR A 1 96 ? 13.576 -5.699 -39.629 1.00 89.56 96 THR A CA 1
ATOM 686 C C . THR A 1 96 ? 13.025 -4.754 -40.698 1.00 89.56 96 THR A C 1
ATOM 688 O O . THR A 1 96 ? 12.240 -5.173 -41.549 1.00 89.56 96 THR A O 1
ATOM 691 N N . TYR A 1 97 ? 13.485 -3.498 -40.726 1.00 77.19 97 TYR A N 1
ATOM 692 C CA . TYR A 1 97 ? 13.083 -2.537 -41.759 1.00 77.19 97 TYR A CA 1
ATOM 693 C C . TYR A 1 97 ? 13.517 -2.972 -43.164 1.00 77.19 97 TYR A C 1
ATOM 695 O O . TYR A 1 97 ? 12.725 -2.884 -44.104 1.00 77.19 97 TYR A O 1
ATOM 703 N N . GLY A 1 98 ? 14.743 -3.483 -43.310 1.00 79.75 98 GLY A N 1
ATOM 704 C CA . GLY A 1 98 ? 15.260 -3.985 -44.583 1.00 79.75 98 GLY A CA 1
ATOM 705 C C . GLY A 1 98 ? 14.423 -5.140 -45.134 1.00 79.75 98 GLY A C 1
ATOM 706 O O . GLY A 1 98 ? 14.048 -5.126 -46.306 1.00 79.75 98 GLY A O 1
ATOM 707 N N . LYS A 1 99 ? 14.036 -6.090 -44.275 1.00 79.81 99 LYS A N 1
ATOM 708 C CA . LYS A 1 99 ? 13.170 -7.212 -44.656 1.00 79.81 99 LYS A CA 1
ATOM 709 C C . LYS A 1 99 ? 11.810 -6.740 -45.179 1.00 79.81 99 LYS A C 1
ATOM 711 O O . LYS A 1 99 ? 11.387 -7.180 -46.246 1.00 79.81 99 LYS A O 1
ATOM 716 N N . HIS A 1 100 ? 11.161 -5.807 -44.484 1.00 75.19 100 HIS A N 1
ATOM 717 C CA . HIS A 1 100 ? 9.872 -5.263 -44.923 1.00 75.19 100 HIS A CA 1
ATOM 718 C C . HIS A 1 100 ? 9.969 -4.473 -46.234 1.00 75.19 100 HIS A C 1
ATOM 720 O O . HIS A 1 100 ? 9.063 -4.546 -47.065 1.00 75.19 100 HIS A O 1
ATOM 726 N N . ALA A 1 101 ? 11.074 -3.758 -46.462 1.00 74.31 101 ALA A N 1
ATOM 727 C CA . ALA A 1 101 ? 11.318 -3.089 -47.736 1.00 74.31 101 ALA A CA 1
ATOM 728 C C . ALA A 1 101 ? 11.458 -4.101 -48.889 1.00 74.31 101 ALA A C 1
ATOM 730 O O . ALA A 1 101 ? 10.892 -3.902 -49.964 1.00 74.31 101 ALA A O 1
ATOM 731 N N . GLN A 1 102 ? 12.152 -5.218 -48.655 1.00 74.25 102 GLN A N 1
ATOM 732 C CA . GLN A 1 102 ? 12.314 -6.291 -49.638 1.00 74.25 102 GLN A CA 1
ATOM 733 C C . GLN A 1 102 ? 10.980 -6.981 -49.970 1.00 74.25 102 GLN A C 1
ATOM 735 O O . GLN A 1 102 ? 10.675 -7.229 -51.140 1.00 74.25 102 GLN A O 1
ATOM 740 N N . GLU A 1 103 ? 10.168 -7.257 -48.947 1.00 78.50 103 GLU A N 1
ATOM 741 C CA . GLU A 1 103 ? 8.822 -7.824 -49.087 1.00 78.50 103 GLU A CA 1
ATOM 742 C C . GLU A 1 103 ? 7.904 -6.890 -49.892 1.00 78.50 103 GLU A C 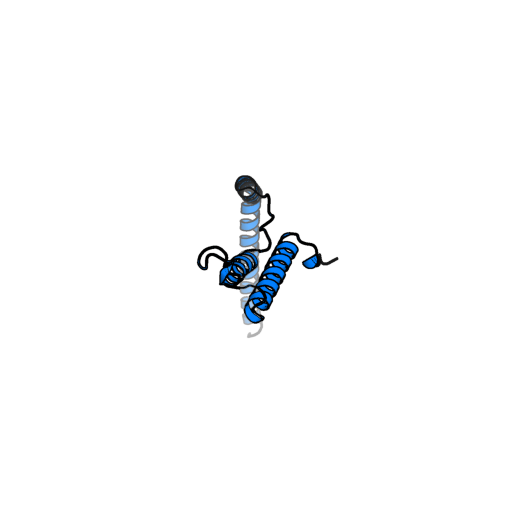1
ATOM 744 O O . GLU A 1 103 ? 7.205 -7.346 -50.798 1.00 78.50 103 GLU A O 1
ATOM 749 N N . ALA A 1 104 ? 7.963 -5.576 -49.643 1.00 74.25 104 ALA A N 1
ATOM 750 C CA . ALA A 1 104 ? 7.191 -4.583 -50.389 1.00 74.25 104 ALA A CA 1
ATOM 751 C C . ALA A 1 104 ? 7.591 -4.522 -51.873 1.00 74.25 104 ALA A C 1
ATOM 753 O O . ALA A 1 104 ? 6.722 -4.516 -52.746 1.00 74.25 104 ALA A O 1
ATOM 754 N N . ILE A 1 105 ? 8.892 -4.530 -52.178 1.00 73.00 105 ILE A N 1
ATOM 755 C CA . ILE A 1 105 ? 9.393 -4.532 -53.563 1.00 73.00 105 ILE A CA 1
ATOM 756 C C . ILE A 1 105 ? 8.939 -5.797 -54.302 1.00 73.00 105 ILE A C 1
ATOM 758 O O . ILE A 1 105 ? 8.464 -5.716 -55.436 1.00 73.00 105 ILE A O 1
ATOM 762 N N . THR A 1 106 ? 9.035 -6.956 -53.648 1.00 81.38 106 THR A N 1
ATOM 763 C CA . THR A 1 106 ? 8.639 -8.247 -54.232 1.00 81.38 106 THR A CA 1
ATOM 764 C C . THR A 1 106 ? 7.130 -8.304 -54.473 1.00 81.38 106 THR A C 1
ATOM 766 O O . THR A 1 106 ? 6.693 -8.677 -55.558 1.00 81.38 106 THR A O 1
ATOM 769 N N . SER A 1 107 ? 6.329 -7.825 -53.516 1.00 79.38 107 SER A N 1
ATOM 770 C CA . SER A 1 107 ? 4.872 -7.690 -53.653 1.00 79.38 107 SER A CA 1
ATOM 771 C C . SER A 1 107 ? 4.476 -6.825 -54.854 1.00 79.38 107 SER A C 1
ATOM 773 O O . SER A 1 107 ? 3.563 -7.175 -55.603 1.00 79.38 107 SER A O 1
ATOM 775 N N . VAL A 1 108 ? 5.151 -5.690 -55.062 1.00 77.25 108 VAL A N 1
ATOM 776 C CA . VAL A 1 108 ? 4.876 -4.819 -56.215 1.00 77.25 108 VAL A CA 1
ATOM 777 C C . VAL A 1 108 ? 5.263 -5.509 -57.526 1.00 77.25 108 VAL A C 1
ATOM 779 O O . VAL A 1 108 ? 4.490 -5.463 -58.483 1.00 77.25 108 VAL A O 1
ATOM 782 N N . ALA A 1 109 ? 6.414 -6.183 -57.580 1.00 79.50 109 ALA A N 1
ATOM 783 C CA . ALA A 1 109 ? 6.838 -6.934 -58.763 1.00 79.50 109 ALA A CA 1
ATOM 784 C C . ALA A 1 109 ? 5.851 -8.065 -59.124 1.00 79.50 109 ALA A C 1
ATOM 786 O O . ALA A 1 109 ? 5.485 -8.220 -60.292 1.00 79.50 109 ALA A O 1
ATOM 787 N N . ASP A 1 110 ? 5.357 -8.798 -58.124 1.00 81.69 110 ASP A N 1
ATOM 788 C CA . ASP A 1 110 ? 4.362 -9.860 -58.302 1.00 81.69 110 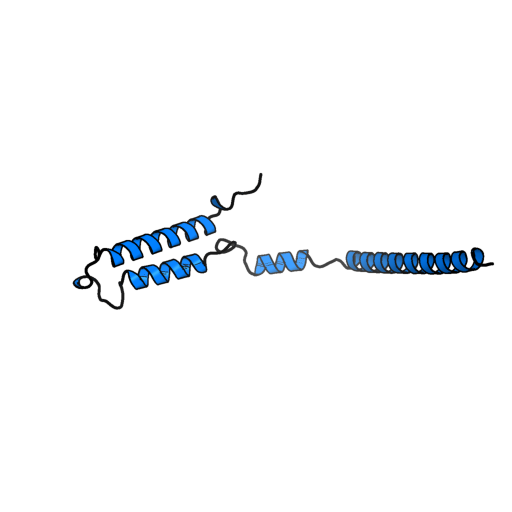ASP A CA 1
ATOM 789 C C . ASP A 1 110 ? 3.006 -9.328 -58.778 1.00 81.69 110 ASP A C 1
ATOM 791 O O . ASP A 1 110 ? 2.351 -9.973 -59.600 1.00 81.69 110 ASP A O 1
ATOM 795 N N . TYR A 1 111 ? 2.584 -8.151 -58.304 1.00 78.50 111 TYR A N 1
ATOM 796 C CA . TYR A 1 111 ? 1.365 -7.494 -58.781 1.00 78.50 111 TYR A CA 1
ATOM 797 C C . TYR A 1 111 ? 1.447 -7.186 -60.283 1.00 78.50 111 TYR A C 1
ATOM 799 O O . TYR A 1 111 ? 0.530 -7.509 -61.037 1.00 78.50 111 TYR A O 1
ATOM 807 N N . TYR A 1 112 ? 2.568 -6.623 -60.741 1.00 82.56 112 TYR A N 1
ATOM 808 C CA . TYR A 1 112 ? 2.757 -6.311 -62.160 1.00 82.56 112 TYR A CA 1
ATOM 809 C C . TYR A 1 112 ? 2.812 -7.556 -63.049 1.00 82.56 112 TYR A C 1
ATOM 811 O O . TYR A 1 112 ? 2.247 -7.538 -64.139 1.00 82.56 112 TYR A O 1
ATOM 819 N N . ASN A 1 113 ? 3.451 -8.639 -62.599 1.00 84.75 113 ASN A N 1
ATOM 820 C CA . ASN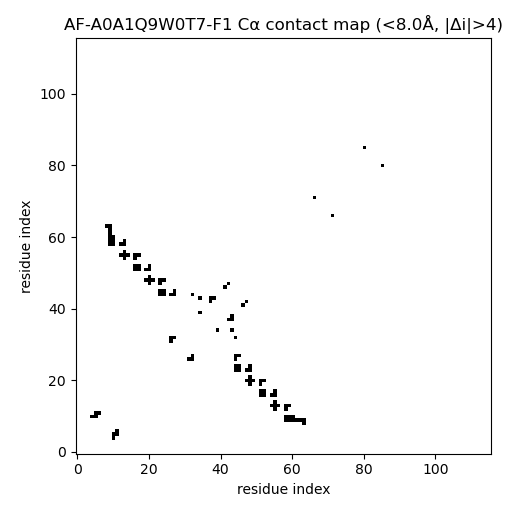 A 1 113 ? 3.533 -9.881 -63.374 1.00 84.75 113 ASN A CA 1
ATOM 821 C C . ASN A 1 113 ? 2.191 -10.620 -63.483 1.00 84.75 113 ASN A C 1
ATOM 823 O O . ASN A 1 113 ? 1.987 -11.362 -64.438 1.00 84.75 113 ASN A O 1
ATOM 827 N N . ARG A 1 114 ? 1.281 -10.437 -62.520 1.00 80.06 114 ARG A N 1
ATOM 828 C CA . ARG A 1 114 ? -0.027 -11.113 -62.498 1.00 80.06 114 ARG A CA 1
ATOM 829 C C . ARG A 1 114 ? -1.101 -10.392 -63.318 1.00 80.06 114 ARG A C 1
ATOM 831 O O . ARG A 1 114 ? -2.075 -11.018 -63.723 1.00 80.06 114 ARG A O 1
ATOM 838 N N . ASN A 1 115 ? -0.931 -9.091 -63.542 1.00 80.19 115 ASN A N 1
ATOM 839 C CA . ASN A 1 115 ? -1.880 -8.226 -64.248 1.00 80.19 115 ASN A CA 1
ATOM 840 C C . ASN A 1 115 ? -1.452 -7.911 -65.695 1.00 80.19 115 ASN A C 1
ATOM 842 O O . ASN A 1 115 ? -1.970 -6.968 -66.298 1.00 80.19 115 ASN A O 1
ATOM 846 N N . ARG A 1 116 ? -0.504 -8.679 -66.234 1.00 63.75 116 ARG A N 1
ATOM 847 C CA . ARG A 1 116 ? -0.014 -8.596 -67.610 1.00 63.75 116 ARG A CA 1
ATOM 848 C C . ARG A 1 116 ? -0.390 -9.858 -68.372 1.00 63.75 116 ARG A C 1
ATOM 850 O O . ARG A 1 116 ? -0.646 -9.722 -69.586 1.00 63.75 116 ARG A O 1
#

Mean predicted aligned error: 16.51 Å

Nearest PDB structures (foldseek):
  7a0g-assembly1_JJJ  TM=4.793E-01  e=6.434E+00  Serratia marcescens